Protein AF-A0A131Y724-F1 (afdb_monomer)

Structure (mmCIF, N/CA/C/O backbone):
data_AF-A0A131Y724-F1
#
_entry.id   AF-A0A131Y724-F1
#
loop_
_atom_site.group_PDB
_atom_site.id
_atom_site.type_symbol
_atom_site.label_atom_id
_atom_site.label_alt_id
_atom_site.label_comp_id
_atom_site.label_asym_id
_atom_site.label_entity_id
_atom_site.label_seq_id
_atom_site.pdbx_PDB_ins_code
_atom_site.Cartn_x
_atom_site.Cartn_y
_atom_site.Cartn_z
_atom_site.occupancy
_atom_site.B_iso_or_equiv
_atom_site.auth_seq_id
_atom_site.auth_comp_id
_atom_site.auth_asym_id
_atom_site.auth_atom_id
_atom_site.pdbx_PDB_model_num
ATOM 1 N N . SER A 1 1 ? -13.076 -18.453 18.066 1.00 61.44 1 SER A N 1
ATOM 2 C CA . SER A 1 1 ? -12.223 -17.368 18.598 1.00 61.44 1 SER A CA 1
ATOM 3 C C . SER A 1 1 ? -12.313 -16.169 17.663 1.00 61.44 1 SER A C 1
ATOM 5 O O . SER A 1 1 ? -12.062 -16.347 16.478 1.00 61.44 1 SER A O 1
ATOM 7 N N . ASN A 1 2 ? -12.721 -14.990 18.153 1.00 90.38 2 ASN A N 1
ATOM 8 C CA . ASN A 1 2 ? -13.016 -13.792 17.339 1.00 90.38 2 ASN A CA 1
ATOM 9 C C . ASN A 1 2 ? -11.872 -12.749 17.338 1.00 90.38 2 ASN A C 1
ATOM 11 O O . ASN A 1 2 ? -12.012 -11.628 16.851 1.00 90.38 2 ASN A O 1
ATOM 15 N N . GLY A 1 3 ? -10.700 -13.127 17.860 1.00 92.44 3 GLY A N 1
ATOM 16 C CA . GLY A 1 3 ? -9.598 -12.197 18.122 1.00 92.44 3 GLY A CA 1
ATOM 17 C C . GLY A 1 3 ? -8.975 -11.540 16.882 1.00 92.44 3 GLY A C 1
ATOM 18 O O . GLY A 1 3 ? -8.299 -10.520 17.004 1.00 92.44 3 GLY A O 1
ATOM 19 N N . LEU A 1 4 ? -9.168 -12.084 15.673 1.00 89.44 4 LEU A N 1
ATOM 20 C CA . LEU A 1 4 ? -8.740 -11.413 14.434 1.00 89.44 4 LEU A CA 1
ATOM 21 C C . LEU A 1 4 ? -9.664 -10.244 14.077 1.00 89.44 4 LEU A C 1
ATOM 23 O O . LEU A 1 4 ? -9.174 -9.160 13.757 1.00 89.44 4 LEU A O 1
ATOM 27 N N . ALA A 1 5 ? -10.978 -10.442 14.194 1.00 92.56 5 ALA A N 1
ATOM 28 C CA . ALA A 1 5 ? -11.959 -9.388 13.967 1.00 92.56 5 ALA A CA 1
ATOM 29 C C . ALA A 1 5 ? -11.796 -8.263 15.000 1.00 92.56 5 ALA A C 1
ATOM 31 O O . ALA A 1 5 ? -11.752 -7.087 14.641 1.00 92.56 5 ALA A O 1
ATOM 32 N N . GLU A 1 6 ? -11.600 -8.612 16.272 1.00 96.19 6 GLU A N 1
ATOM 33 C CA . GLU A 1 6 ? -11.361 -7.635 17.341 1.00 96.19 6 GLU A CA 1
ATOM 34 C C . GLU A 1 6 ? -10.096 -6.801 17.096 1.00 96.19 6 GLU A C 1
ATOM 36 O O . GLU A 1 6 ? -10.135 -5.570 17.184 1.00 96.19 6 GLU A O 1
ATOM 41 N N . ARG A 1 7 ? -8.981 -7.440 16.707 1.00 93.56 7 ARG A N 1
ATOM 42 C CA . ARG A 1 7 ? -7.733 -6.733 16.358 1.00 93.56 7 ARG A CA 1
ATOM 43 C C . ARG A 1 7 ? -7.893 -5.823 15.142 1.00 93.56 7 ARG A C 1
ATOM 45 O O . ARG A 1 7 ? -7.321 -4.725 15.118 1.00 93.56 7 ARG A O 1
ATOM 52 N N . PHE A 1 8 ? -8.681 -6.239 14.152 1.00 93.94 8 PHE A N 1
ATOM 53 C CA . PHE A 1 8 ? -9.026 -5.390 13.014 1.00 93.94 8 PHE A CA 1
ATOM 54 C C . PHE A 1 8 ? -9.803 -4.149 13.468 1.00 93.94 8 PHE A C 1
ATOM 56 O O . PHE A 1 8 ? -9.379 -3.027 13.183 1.00 93.94 8 PHE A O 1
ATOM 63 N N . VAL A 1 9 ? -10.877 -4.328 14.243 1.00 96.19 9 VAL A N 1
ATOM 64 C CA . VAL A 1 9 ? -11.696 -3.220 14.762 1.00 96.19 9 VAL A CA 1
ATOM 65 C C . VAL A 1 9 ? -10.859 -2.27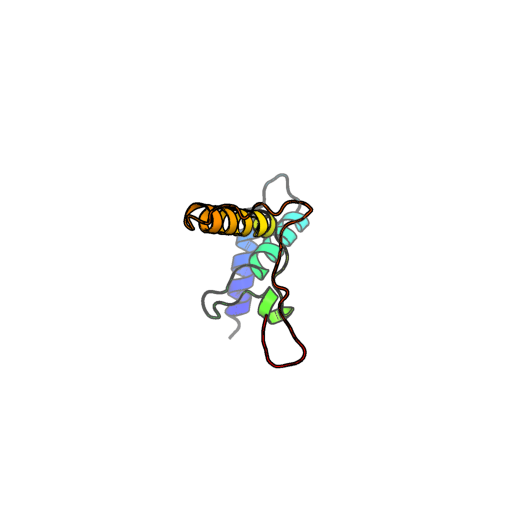1 15.623 1.00 96.19 9 VAL A C 1
ATOM 67 O O . VAL A 1 9 ? -10.996 -1.051 15.512 1.00 96.19 9 VAL A O 1
ATOM 70 N N . GLN A 1 10 ? -9.952 -2.800 16.447 1.00 96.38 10 GLN A N 1
ATOM 71 C CA . GLN A 1 10 ? -9.027 -1.989 17.238 1.00 96.38 10 GLN A CA 1
ATOM 72 C C . GLN A 1 10 ? -8.119 -1.123 16.348 1.00 96.38 10 GLN A C 1
ATOM 74 O O . GLN A 1 10 ? -7.941 0.066 16.623 1.00 96.38 10 GLN A O 1
ATOM 79 N N . SER A 1 11 ? -7.567 -1.698 15.277 1.00 95.06 11 SER A N 1
ATOM 80 C CA . SER A 1 11 ? -6.720 -0.985 14.310 1.00 95.06 11 SER A CA 1
ATOM 81 C C . SER A 1 11 ? -7.499 0.098 13.563 1.00 95.06 11 SER A C 1
ATOM 83 O O . SER A 1 11 ? -7.027 1.230 13.453 1.00 95.06 11 SER A O 1
ATOM 85 N N . LEU A 1 12 ? -8.721 -0.221 13.131 1.00 95.75 12 LEU A N 1
ATOM 86 C CA . LEU A 1 12 ? -9.623 0.714 12.463 1.00 95.75 12 LEU A CA 1
ATOM 87 C C . LEU A 1 12 ? -9.953 1.910 13.364 1.00 95.75 12 LEU A C 1
ATOM 89 O O . LEU A 1 12 ? -9.759 3.056 12.966 1.00 95.75 12 LEU A O 1
ATOM 93 N N . LYS A 1 13 ? -10.380 1.662 14.608 1.00 96.00 13 LYS A N 1
ATOM 94 C CA . LYS A 1 13 ? -10.695 2.729 15.573 1.00 96.00 13 LYS A CA 1
ATOM 95 C C . LYS A 1 13 ? -9.488 3.629 15.846 1.00 96.00 13 LYS A C 1
ATOM 97 O O . LYS A 1 13 ? -9.644 4.845 15.918 1.00 96.00 13 LYS A O 1
ATOM 102 N N . LYS A 1 14 ? -8.286 3.052 15.980 1.00 95.62 14 LYS A N 1
ATOM 103 C CA . LYS A 1 14 ? -7.042 3.825 16.148 1.00 95.62 14 LYS A CA 1
ATOM 104 C C . LYS A 1 14 ? -6.768 4.730 14.945 1.00 95.62 14 LYS A C 1
ATOM 106 O O . LYS A 1 14 ? -6.381 5.876 15.141 1.00 95.62 14 LYS A O 1
ATOM 111 N N . ALA A 1 15 ? -6.982 4.236 13.727 1.00 93.62 15 ALA A N 1
ATOM 112 C CA . ALA A 1 15 ? -6.784 5.024 12.516 1.00 93.62 15 ALA A CA 1
ATOM 113 C C . ALA A 1 15 ? -7.799 6.167 12.395 1.00 93.62 15 ALA A C 1
ATOM 115 O O . ALA A 1 15 ? -7.398 7.295 12.129 1.00 93.62 15 ALA A O 1
ATOM 116 N N . LEU A 1 16 ? -9.079 5.900 12.674 1.00 93.44 16 LEU A N 1
ATOM 117 C CA . LEU A 1 16 ? -10.131 6.923 12.649 1.00 93.44 16 LEU A CA 1
ATOM 118 C C . LEU A 1 16 ? -9.876 8.037 13.674 1.00 93.44 16 LEU A C 1
ATOM 120 O O . LEU A 1 16 ? -10.007 9.208 13.347 1.00 93.44 16 LEU A O 1
ATOM 124 N N . ARG A 1 17 ? -9.418 7.691 14.886 1.00 93.50 17 ARG A N 1
ATOM 125 C CA . ARG A 1 17 ? -9.027 8.679 15.912 1.00 93.50 17 ARG A CA 1
ATOM 126 C C . ARG A 1 17 ? -7.814 9.529 15.523 1.00 93.50 17 ARG A C 1
ATOM 128 O O . ARG A 1 17 ? -7.630 10.597 16.090 1.00 93.50 17 ARG A O 1
ATOM 135 N N . LYS A 1 18 ? -6.971 9.039 14.610 1.00 92.44 18 LYS A N 1
ATOM 136 C CA . LYS A 1 18 ? -5.773 9.736 14.118 1.00 92.44 18 LYS A CA 1
ATOM 137 C C . LYS A 1 18 ? -6.056 10.590 12.871 1.00 92.44 18 LYS A C 1
ATOM 139 O O . LYS A 1 18 ? -5.153 11.288 12.414 1.00 92.44 18 LYS A O 1
ATOM 144 N N . GLY A 1 19 ? -7.263 10.514 12.304 1.00 87.06 19 GLY A N 1
ATOM 145 C CA . GLY A 1 19 ? -7.663 11.340 11.163 1.00 87.06 19 GLY A CA 1
ATOM 146 C C . GLY A 1 19 ? -7.454 12.828 11.446 1.00 87.06 19 GLY A C 1
ATOM 147 O O . GLY A 1 19 ? -7.521 13.266 12.598 1.00 87.06 19 GLY A O 1
ATOM 148 N N . LYS A 1 20 ? -7.146 13.608 10.408 1.00 86.25 20 LYS A N 1
ATOM 149 C CA . LYS A 1 20 ? -6.979 15.058 10.564 1.00 86.25 20 LYS A CA 1
ATOM 150 C C . LYS A 1 20 ? -8.342 15.716 10.751 1.00 86.25 20 LYS A C 1
ATOM 152 O O . LYS A 1 20 ? -9.311 15.296 10.134 1.00 86.25 20 LYS A O 1
ATOM 157 N N . SER A 1 21 ? -8.396 16.824 11.490 1.00 78.81 21 SER A N 1
ATOM 158 C CA . SER A 1 21 ? -9.634 17.599 11.676 1.00 78.81 21 SER A CA 1
ATOM 159 C C . SER A 1 21 ? -10.236 18.132 10.369 1.00 78.81 21 SER A C 1
ATOM 161 O O . SER A 1 21 ? -11.405 18.487 10.335 1.00 78.81 21 SER A O 1
ATOM 163 N N . THR A 1 22 ? -9.439 18.204 9.300 1.00 85.50 22 THR A N 1
ATOM 164 C CA . THR A 1 22 ? -9.862 18.636 7.961 1.00 85.50 22 THR A CA 1
ATOM 165 C C . THR A 1 22 ? -10.427 17.505 7.099 1.00 85.50 22 THR A C 1
ATOM 167 O O . THR A 1 22 ? -10.934 17.775 6.018 1.00 85.50 22 THR A O 1
ATOM 170 N N . GLU A 1 23 ? -10.254 16.243 7.500 1.00 87.75 23 GLU A N 1
ATOM 171 C CA . GLU A 1 23 ? -10.659 15.073 6.717 1.00 87.75 23 GLU A CA 1
ATOM 172 C C . GLU A 1 23 ? -12.004 14.553 7.223 1.00 87.75 23 GLU A C 1
ATOM 174 O O . GLU A 1 23 ? -12.181 14.298 8.414 1.00 87.75 23 GLU A O 1
ATOM 179 N N . ASN A 1 24 ? -12.943 14.320 6.307 1.00 90.50 24 ASN A N 1
ATOM 180 C CA . ASN A 1 24 ? -14.196 13.660 6.659 1.00 90.50 24 ASN A CA 1
ATOM 181 C C . ASN A 1 24 ? -13.960 12.177 7.008 1.00 90.50 24 ASN A C 1
ATOM 183 O O . ASN A 1 24 ? -12.940 11.574 6.646 1.00 90.50 24 ASN A O 1
ATOM 187 N N . LEU A 1 25 ? -14.929 11.568 7.702 1.00 91.62 25 LEU A N 1
ATOM 188 C CA . LEU A 1 25 ? -14.851 10.172 8.152 1.00 91.62 25 LEU A CA 1
ATOM 189 C C . LEU A 1 25 ? -14.533 9.218 6.992 1.00 91.62 25 LEU A C 1
ATOM 191 O O . LEU A 1 25 ? -13.629 8.387 7.106 1.00 91.62 25 LEU A O 1
ATOM 195 N N . ASP A 1 26 ? -15.237 9.376 5.868 1.00 93.88 26 ASP A N 1
ATOM 196 C CA . ASP A 1 26 ? -15.033 8.567 4.671 1.00 93.88 26 ASP A CA 1
ATOM 197 C C . ASP A 1 26 ? -13.606 8.670 4.149 1.00 93.88 26 ASP A C 1
ATOM 199 O O . ASP A 1 26 ? -12.982 7.649 3.873 1.00 93.88 26 ASP A O 1
ATOM 203 N N . GLU A 1 27 ? -13.032 9.866 4.051 1.00 94.19 27 GLU A N 1
ATOM 204 C CA . GLU A 1 27 ? -11.660 10.012 3.559 1.00 94.19 27 GLU A CA 1
ATOM 205 C C . GLU A 1 27 ? -10.655 9.269 4.437 1.00 94.19 27 GLU A C 1
ATOM 207 O O . GLU A 1 27 ? -9.751 8.594 3.932 1.00 94.19 27 GLU A O 1
ATOM 212 N N . THR A 1 28 ? -10.825 9.372 5.754 1.00 94.38 28 THR A N 1
ATOM 213 C CA . THR A 1 28 ? -9.970 8.684 6.726 1.00 94.38 28 THR A CA 1
ATOM 214 C C . THR A 1 28 ? -10.129 7.170 6.606 1.00 94.38 28 THR A C 1
ATOM 216 O O . THR A 1 28 ? -9.135 6.436 6.591 1.00 94.38 28 THR A O 1
ATOM 219 N N . LEU A 1 29 ? -11.367 6.694 6.446 1.00 95.25 29 LEU A N 1
ATOM 220 C CA . LEU A 1 29 ? -11.675 5.284 6.240 1.00 95.25 29 LEU A CA 1
ATOM 221 C C . LEU A 1 29 ? -11.034 4.751 4.951 1.00 95.25 29 LEU A C 1
ATOM 223 O O . LEU A 1 29 ? -10.353 3.725 4.986 1.00 95.25 29 LEU A O 1
ATOM 227 N N . HIS A 1 30 ? -11.183 5.456 3.830 1.00 94.62 30 HIS A N 1
ATOM 228 C CA . HIS A 1 30 ? -10.592 5.063 2.549 1.00 94.62 30 HIS A CA 1
ATOM 229 C C . HIS A 1 30 ? -9.059 5.013 2.625 1.00 94.62 30 HIS A C 1
ATOM 231 O O . HIS A 1 30 ? -8.451 4.041 2.164 1.00 94.62 30 HIS A O 1
ATOM 237 N N . LYS A 1 31 ? -8.419 6.003 3.266 1.00 93.62 31 LYS A N 1
ATOM 238 C CA . LYS A 1 31 ? -6.959 6.025 3.485 1.00 93.62 31 LYS A CA 1
ATOM 239 C C . LYS A 1 31 ? -6.498 4.856 4.356 1.00 93.62 31 LYS A C 1
ATOM 241 O O . LYS A 1 31 ? -5.516 4.184 4.013 1.00 93.62 31 LYS A O 1
ATOM 246 N N . PHE A 1 32 ? -7.214 4.578 5.447 1.00 95.25 32 PHE A N 1
ATOM 247 C CA . PHE A 1 32 ? -6.936 3.430 6.310 1.00 95.25 32 PHE A CA 1
ATOM 248 C C . PHE A 1 32 ? -7.041 2.121 5.532 1.00 95.25 32 PHE A C 1
ATOM 250 O O . PHE A 1 32 ? -6.104 1.326 5.540 1.00 95.25 32 PHE A O 1
ATOM 257 N N . LEU A 1 33 ? -8.151 1.913 4.827 1.00 95.38 33 LEU A N 1
ATOM 258 C CA . LEU A 1 33 ? -8.423 0.679 4.104 1.00 95.38 33 LEU A CA 1
ATOM 259 C C . LEU A 1 33 ? -7.405 0.422 2.988 1.00 95.38 33 LEU A C 1
ATOM 261 O O . LEU A 1 33 ? -6.953 -0.713 2.824 1.00 95.38 33 LEU A O 1
ATOM 265 N N . LEU A 1 34 ? -7.011 1.461 2.246 1.00 95.44 34 LEU A N 1
ATOM 266 C CA . LEU A 1 34 ? -5.957 1.355 1.237 1.00 95.44 34 LEU A CA 1
ATOM 267 C C . LEU A 1 34 ? -4.629 0.924 1.871 1.00 95.44 34 LEU A C 1
ATOM 269 O O . LEU A 1 34 ? -3.971 0.008 1.377 1.00 95.44 34 LEU A O 1
ATOM 273 N N . THR A 1 35 ? -4.254 1.555 2.985 1.00 94.25 35 THR A N 1
ATOM 274 C CA . THR A 1 35 ? -3.001 1.261 3.692 1.00 94.25 35 THR A CA 1
ATOM 275 C C . THR A 1 35 ? -3.014 -0.148 4.281 1.00 94.25 35 THR A C 1
ATOM 277 O O . THR A 1 35 ? -2.074 -0.913 4.070 1.00 94.25 35 THR A O 1
ATOM 280 N N . TYR A 1 36 ? -4.097 -0.520 4.963 1.00 95.12 36 TYR A N 1
ATOM 281 C CA . TYR A 1 36 ? -4.271 -1.827 5.592 1.00 95.12 36 TYR A CA 1
ATOM 282 C C . TYR A 1 36 ? -4.177 -2.960 4.566 1.00 95.12 36 TYR A C 1
ATOM 284 O O . TYR A 1 36 ? -3.452 -3.927 4.782 1.00 95.12 36 TYR A O 1
ATOM 292 N N . ARG A 1 37 ? -4.832 -2.812 3.408 1.00 95.19 37 ARG A N 1
ATOM 293 C CA . ARG A 1 37 ? -4.808 -3.828 2.344 1.00 95.19 37 ARG A CA 1
ATOM 294 C C . ARG A 1 37 ? -3.456 -3.954 1.644 1.00 95.19 37 ARG A C 1
ATOM 296 O O . ARG A 1 37 ? -3.148 -5.029 1.141 1.00 95.19 37 ARG A O 1
ATOM 303 N N . ASN A 1 38 ? -2.654 -2.893 1.622 1.00 95.00 38 ASN A N 1
ATOM 304 C CA . ASN A 1 38 ? -1.330 -2.881 0.994 1.00 95.00 38 ASN A CA 1
ATOM 305 C C . ASN A 1 38 ? -0.169 -3.191 1.949 1.00 95.00 38 ASN A C 1
ATOM 307 O O . ASN A 1 38 ? 0.971 -3.291 1.488 1.00 95.00 38 ASN A O 1
ATOM 311 N N . THR A 1 39 ? -0.429 -3.323 3.250 1.00 93.69 39 THR A N 1
ATOM 312 C CA . THR A 1 39 ? 0.600 -3.605 4.257 1.00 93.69 39 THR A CA 1
ATOM 313 C C . THR A 1 39 ? 0.639 -5.105 4.553 1.00 93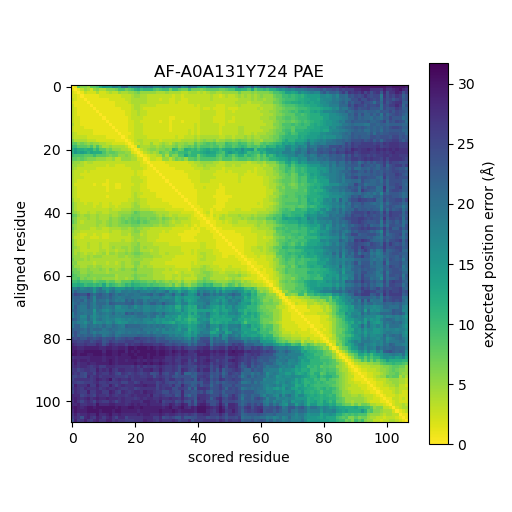.69 39 THR A C 1
ATOM 315 O O . THR A 1 39 ? -0.387 -5.660 4.948 1.00 93.69 39 THR A O 1
ATOM 318 N N . PRO A 1 40 ? 1.793 -5.776 4.392 1.00 94.25 40 PRO A N 1
ATOM 319 C CA . PRO A 1 40 ? 1.939 -7.182 4.751 1.00 94.25 40 PRO A CA 1
ATOM 320 C C . PRO A 1 40 ? 1.576 -7.463 6.211 1.00 94.25 40 PRO A C 1
ATOM 322 O O . PRO A 1 40 ? 1.999 -6.741 7.118 1.00 94.25 40 PRO A O 1
ATOM 325 N N . HIS A 1 41 ? 0.811 -8.525 6.459 1.00 90.88 41 HIS A N 1
ATOM 326 C CA . HIS A 1 41 ? 0.527 -8.965 7.823 1.00 90.88 41 HIS A CA 1
ATOM 327 C C . HIS A 1 41 ? 1.728 -9.678 8.446 1.00 90.88 41 HIS A C 1
ATOM 329 O O . HIS A 1 41 ? 2.451 -10.419 7.786 1.00 90.88 41 HIS A O 1
ATOM 335 N N . ALA A 1 42 ? 1.930 -9.485 9.752 1.00 87.88 42 ALA A N 1
ATOM 336 C CA . ALA A 1 42 ? 3.093 -10.025 10.456 1.00 87.88 42 ALA A CA 1
ATOM 337 C C . ALA A 1 42 ? 3.174 -11.559 10.394 1.00 87.88 42 ALA A C 1
ATOM 339 O O . ALA A 1 42 ? 4.276 -12.095 10.268 1.00 87.88 42 ALA A O 1
ATOM 340 N N . THR A 1 43 ? 2.016 -12.226 10.461 1.00 86.81 43 THR A N 1
ATOM 341 C CA . THR A 1 43 ? 1.881 -13.687 10.465 1.00 86.81 43 THR 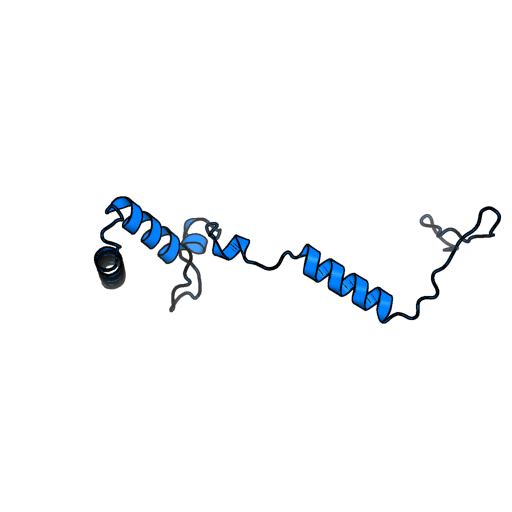A CA 1
ATOM 342 C C . THR A 1 43 ? 2.024 -14.289 9.070 1.00 86.81 43 THR A C 1
ATOM 344 O O . THR A 1 43 ? 2.804 -15.213 8.897 1.00 86.81 43 THR A O 1
ATOM 347 N N . THR A 1 44 ? 1.300 -13.770 8.073 1.00 89.38 44 THR A N 1
ATOM 348 C CA . THR A 1 44 ? 1.283 -14.350 6.717 1.00 89.38 44 THR A CA 1
ATOM 349 C C . THR A 1 44 ? 2.390 -13.816 5.816 1.00 89.38 44 THR A C 1
ATOM 351 O O . THR A 1 44 ? 2.619 -14.382 4.758 1.00 89.38 44 THR A O 1
ATOM 354 N N . LYS A 1 45 ? 3.035 -12.701 6.190 1.00 92.75 45 LYS A N 1
ATOM 355 C CA . LYS A 1 45 ? 3.983 -11.930 5.360 1.00 92.75 45 LYS A CA 1
ATOM 356 C C . LYS A 1 45 ? 3.420 -11.437 4.022 1.00 92.75 45 LYS A C 1
ATOM 358 O O . LYS A 1 45 ? 4.130 -10.777 3.274 1.00 92.75 45 LYS A O 1
ATOM 363 N N . GLU A 1 46 ? 2.131 -11.649 3.786 1.00 93.62 46 GLU A N 1
ATOM 364 C CA . GLU A 1 46 ? 1.413 -11.241 2.589 1.00 93.62 46 GLU A CA 1
ATOM 365 C C . GLU A 1 46 ? 0.475 -10.072 2.878 1.00 93.62 46 GLU A C 1
ATOM 367 O O . GLU A 1 46 ? -0.077 -9.937 3.978 1.00 93.62 46 GLU A O 1
ATOM 372 N N . ALA A 1 47 ? 0.297 -9.209 1.880 1.00 95.12 47 ALA A N 1
ATOM 373 C CA . ALA A 1 47 ? -0.645 -8.100 1.957 1.00 95.12 47 ALA A CA 1
ATOM 374 C C . ALA A 1 47 ? -2.085 -8.613 1.751 1.00 95.12 47 ALA A C 1
ATOM 376 O O . ALA A 1 47 ? -2.308 -9.429 0.854 1.00 95.12 47 ALA A O 1
ATOM 377 N N . PRO A 1 48 ? -3.092 -8.114 2.494 1.00 95.38 48 PRO A N 1
ATOM 378 C CA . PRO A 1 48 ? -4.478 -8.553 2.313 1.00 95.38 48 PRO A CA 1
ATOM 379 C C . PRO A 1 48 ? -5.002 -8.383 0.884 1.00 95.38 48 PRO A C 1
ATOM 381 O O . PRO A 1 48 ? -5.781 -9.208 0.424 1.00 95.38 48 PRO A O 1
ATOM 384 N N . ALA A 1 49 ? -4.554 -7.355 0.155 1.00 96.25 49 ALA A N 1
ATOM 385 C CA . ALA A 1 49 ? -4.903 -7.177 -1.253 1.00 96.25 49 ALA A CA 1
ATOM 386 C C . ALA A 1 49 ? -4.423 -8.341 -2.135 1.00 96.25 49 ALA A C 1
ATOM 388 O O . ALA A 1 49 ? -5.151 -8.756 -3.032 1.00 96.25 49 ALA A O 1
ATOM 389 N N . ASN A 1 50 ? -3.241 -8.903 -1.858 1.00 95.06 50 ASN A N 1
ATOM 390 C CA . ASN A 1 50 ? -2.72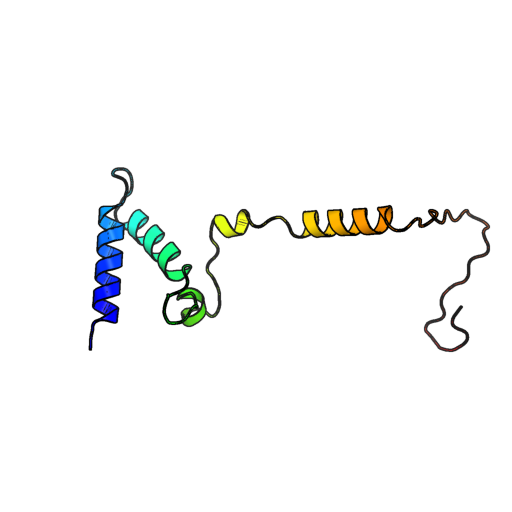5 -10.054 -2.600 1.00 95.06 50 ASN A CA 1
ATOM 391 C C . ASN A 1 50 ? -3.606 -11.282 -2.361 1.00 95.06 50 ASN A C 1
ATOM 393 O O . ASN A 1 50 ? -3.986 -11.955 -3.309 1.00 95.06 50 ASN A O 1
ATOM 397 N N . LEU A 1 51 ? -3.975 -11.533 -1.105 1.00 94.12 51 LEU A N 1
ATOM 398 C CA . LEU A 1 51 ? -4.803 -12.684 -0.738 1.00 94.12 51 LEU A CA 1
ATOM 399 C C . LEU A 1 51 ? -6.250 -12.544 -1.234 1.00 94.12 51 LEU A C 1
ATOM 401 O O . LEU A 1 51 ? -6.867 -13.530 -1.615 1.00 94.12 51 LEU A O 1
ATOM 405 N N . MET A 1 52 ? -6.792 -11.323 -1.231 1.00 93.62 52 MET A N 1
ATOM 406 C CA . MET A 1 52 ? -8.189 -11.056 -1.585 1.00 93.62 52 MET A CA 1
ATOM 407 C C . MET A 1 52 ? -8.405 -10.855 -3.090 1.00 93.62 52 MET A C 1
ATOM 409 O O . MET A 1 52 ? -9.428 -11.272 -3.621 1.00 93.62 52 MET A O 1
ATOM 413 N N . PHE A 1 53 ? -7.474 -10.188 -3.776 1.00 94.31 53 PHE A N 1
ATOM 414 C CA . PHE A 1 53 ? -7.624 -9.776 -5.178 1.00 94.31 53 PHE A CA 1
ATOM 415 C C . PHE A 1 53 ? -6.563 -10.368 -6.110 1.00 94.31 53 PHE A C 1
ATOM 417 O O . PHE A 1 53 ? -6.555 -10.045 -7.297 1.00 94.31 53 PHE A O 1
ATOM 424 N N . GLY A 1 54 ? -5.615 -11.152 -5.590 1.00 94.69 54 GLY A N 1
ATOM 425 C CA . GLY A 1 54 ? -4.488 -11.678 -6.365 1.00 94.69 54 GLY A CA 1
ATOM 426 C C . GLY A 1 54 ? -3.457 -10.620 -6.778 1.00 94.69 54 GLY A C 1
ATOM 427 O O . GLY A 1 54 ? -2.542 -10.921 -7.538 1.00 94.69 54 GLY A O 1
ATOM 428 N N . ARG A 1 55 ? -3.590 -9.366 -6.322 1.00 93.44 55 ARG A N 1
ATOM 429 C CA . ARG A 1 55 ? -2.698 -8.262 -6.705 1.00 93.44 55 ARG A CA 1
ATOM 430 C C . ARG A 1 55 ? -2.618 -7.180 -5.637 1.00 93.44 55 ARG A C 1
ATOM 432 O O . ARG A 1 55 ? -3.574 -6.933 -4.904 1.00 93.44 55 ARG A O 1
ATOM 439 N N . ARG A 1 56 ? -1.513 -6.437 -5.638 1.00 90.69 56 ARG A N 1
ATOM 440 C CA . ARG A 1 56 ? -1.345 -5.245 -4.801 1.00 90.69 56 ARG A CA 1
ATOM 441 C C . ARG A 1 56 ? -2.114 -4.055 -5.384 1.00 90.69 56 ARG A C 1
ATOM 443 O O . ARG A 1 56 ? -2.142 -3.859 -6.601 1.00 90.69 56 ARG A O 1
ATOM 450 N N . LEU A 1 57 ? -2.731 -3.240 -4.528 1.00 92.81 57 LEU A N 1
ATOM 451 C CA . LEU A 1 57 ? -3.408 -2.017 -4.962 1.00 92.81 57 LEU A CA 1
ATOM 452 C C . LEU A 1 57 ? -2.371 -0.919 -5.214 1.00 92.81 57 LEU A C 1
ATOM 454 O O . LEU A 1 57 ? -1.450 -0.735 -4.417 1.00 92.81 57 LEU A O 1
ATOM 458 N N . ARG A 1 58 ? -2.537 -0.157 -6.298 1.00 91.06 58 ARG A N 1
ATOM 459 C CA . ARG A 1 58 ? -1.619 0.933 -6.650 1.00 91.06 58 ARG A CA 1
ATOM 460 C C . ARG A 1 58 ? -1.684 2.045 -5.601 1.00 91.06 58 ARG A C 1
ATOM 462 O O . ARG A 1 58 ? -2.764 2.513 -5.244 1.00 91.06 58 ARG A O 1
ATOM 469 N N . SER A 1 59 ? -0.523 2.478 -5.129 1.00 90.38 59 SER A N 1
ATOM 470 C CA . SER A 1 59 ? -0.361 3.560 -4.157 1.00 90.38 59 SER A CA 1
ATOM 471 C C . SER A 1 59 ? 0.577 4.649 -4.688 1.00 90.38 59 SER A C 1
ATOM 473 O O . SER A 1 59 ? 1.303 4.437 -5.658 1.00 90.38 59 SER A O 1
ATOM 475 N N . ARG A 1 60 ? 0.609 5.821 -4.037 1.00 87.75 60 ARG A N 1
ATOM 476 C CA . ARG A 1 60 ? 1.557 6.897 -4.396 1.00 87.75 60 ARG A CA 1
ATOM 477 C C . ARG A 1 60 ? 3.021 6.456 -4.272 1.00 87.75 60 ARG A C 1
ATOM 479 O O . ARG A 1 60 ? 3.855 6.910 -5.043 1.00 87.75 60 ARG A O 1
ATOM 486 N N . LEU A 1 61 ? 3.324 5.531 -3.358 1.00 85.88 61 LEU A N 1
ATOM 487 C CA . LEU A 1 61 ? 4.671 4.976 -3.192 1.00 85.88 61 LEU A CA 1
ATOM 488 C C . LEU A 1 61 ? 5.102 4.106 -4.378 1.00 85.88 61 LEU A C 1
ATOM 490 O O . LEU A 1 61 ? 6.293 3.998 -4.648 1.00 85.88 61 LEU A O 1
ATOM 494 N N . ASP A 1 62 ? 4.157 3.521 -5.118 1.00 84.44 62 ASP A N 1
ATOM 495 C CA . ASP A 1 62 ? 4.488 2.761 -6.327 1.00 84.44 62 ASP A CA 1
ATOM 496 C C . ASP A 1 62 ? 4.962 3.664 -7.469 1.00 84.44 62 ASP A C 1
ATOM 498 O O . ASP A 1 62 ? 5.670 3.191 -8.350 1.00 84.44 62 ASP A O 1
ATOM 502 N N . ILE A 1 63 ? 4.610 4.954 -7.436 1.00 81.81 63 ILE A N 1
ATOM 503 C CA . ILE A 1 63 ? 5.088 5.964 -8.392 1.00 81.81 63 ILE A CA 1
ATOM 504 C C . ILE A 1 63 ? 6.528 6.375 -8.066 1.00 81.81 63 ILE A C 1
ATOM 506 O O . ILE A 1 63 ? 7.301 6.670 -8.967 1.00 81.81 63 ILE A O 1
ATOM 510 N N . LEU A 1 64 ? 6.903 6.353 -6.784 1.00 81.12 64 LEU A N 1
ATOM 511 C CA . LEU A 1 64 ? 8.253 6.698 -6.333 1.00 81.12 64 LEU A CA 1
ATOM 512 C C . LEU A 1 64 ? 9.280 5.591 -6.620 1.00 81.12 64 LEU A C 1
ATOM 514 O O . LEU A 1 64 ? 10.478 5.806 -6.440 1.00 81.12 64 LEU A O 1
ATOM 518 N N . LYS A 1 65 ? 8.845 4.397 -7.051 1.00 69.44 65 LYS A N 1
ATOM 519 C CA . LYS A 1 65 ? 9.781 3.342 -7.453 1.00 69.44 65 LYS A CA 1
ATOM 520 C C . LYS A 1 65 ? 10.679 3.890 -8.568 1.00 69.44 65 LYS A C 1
ATOM 522 O O . LYS A 1 65 ? 10.146 4.388 -9.559 1.00 69.44 65 LYS A O 1
ATOM 527 N N . PRO A 1 66 ? 12.015 3.810 -8.418 1.00 65.56 66 PRO A N 1
ATOM 528 C CA . PRO A 1 66 ? 12.932 4.354 -9.404 1.00 65.56 66 PRO A CA 1
ATOM 529 C C . PRO A 1 66 ? 12.613 3.746 -10.764 1.00 65.56 66 PRO A C 1
ATOM 531 O O . PRO A 1 66 ? 12.440 2.529 -10.888 1.00 65.56 66 PRO A O 1
ATOM 534 N N . MET A 1 67 ? 12.491 4.619 -11.760 1.00 67.94 67 MET A N 1
ATOM 535 C CA . MET A 1 67 ? 12.192 4.244 -13.131 1.00 67.94 67 MET A CA 1
ATOM 536 C C . MET A 1 67 ? 13.199 3.180 -13.574 1.00 67.94 67 MET A C 1
ATOM 538 O O . MET A 1 67 ? 14.410 3.415 -13.571 1.00 67.94 67 MET A O 1
ATOM 542 N N . ILE A 1 68 ? 12.697 1.991 -13.918 1.00 73.00 68 ILE A N 1
ATOM 543 C CA . ILE A 1 68 ? 13.541 0.869 -14.345 1.00 73.00 68 ILE A CA 1
ATOM 544 C C . ILE A 1 68 ? 14.392 1.296 -15.544 1.00 73.00 68 ILE A C 1
ATOM 546 O O . ILE A 1 68 ? 15.559 0.933 -15.610 1.00 73.00 68 ILE A O 1
ATOM 550 N N . GLU A 1 69 ? 13.852 2.147 -16.416 1.00 76.38 69 GLU A N 1
ATOM 551 C CA . GLU A 1 69 ? 14.550 2.708 -17.576 1.00 76.38 69 GLU A CA 1
ATOM 552 C C . GLU A 1 69 ? 15.815 3.474 -17.182 1.00 76.38 69 GLU A C 1
ATOM 554 O O . GLU A 1 69 ? 16.863 3.238 -17.770 1.00 76.38 69 GLU A O 1
ATOM 559 N N . GLY A 1 70 ? 15.771 4.309 -16.138 1.00 78.31 70 GLY A N 1
ATOM 560 C CA . GLY A 1 70 ? 16.953 5.033 -15.662 1.00 78.31 70 GLY A CA 1
ATOM 561 C C . GLY A 1 70 ? 18.036 4.089 -15.134 1.00 78.31 70 GLY A C 1
ATOM 562 O O . GLY A 1 70 ? 19.218 4.257 -15.433 1.00 78.31 70 GLY A O 1
ATOM 563 N N . ARG A 1 71 ? 17.637 3.037 -14.406 1.00 81.88 71 ARG A N 1
ATOM 564 C CA . ARG A 1 71 ? 18.566 2.004 -13.919 1.00 81.88 71 ARG A CA 1
ATOM 565 C C . ARG A 1 71 ? 19.149 1.174 -15.066 1.00 81.88 71 ARG A C 1
ATOM 567 O O . ARG A 1 71 ? 20.338 0.868 -15.053 1.00 81.88 71 ARG A O 1
ATOM 574 N N . VAL A 1 72 ? 18.324 0.799 -16.041 1.00 85.75 72 VAL A N 1
ATOM 575 C CA . VAL A 1 72 ? 18.743 0.023 -17.216 1.00 85.75 72 VAL A CA 1
ATOM 576 C C . VAL A 1 72 ? 19.667 0.855 -18.098 1.00 85.75 72 VAL A C 1
ATOM 578 O O . VAL A 1 72 ? 20.747 0.378 -18.426 1.00 85.75 72 VAL A O 1
ATOM 581 N N . GLY A 1 73 ? 19.306 2.102 -18.403 1.00 86.12 73 GLY A N 1
ATOM 582 C CA . GLY A 1 73 ? 20.128 3.025 -19.183 1.00 86.12 73 GLY A CA 1
ATOM 583 C C . GLY A 1 73 ? 21.473 3.306 -18.516 1.00 86.12 73 GLY A C 1
ATOM 584 O O . GLY A 1 73 ? 22.508 3.226 -19.170 1.00 86.12 73 GLY A O 1
ATOM 585 N N . HIS A 1 74 ? 21.490 3.524 -17.197 1.00 85.19 74 HIS A N 1
ATOM 586 C CA . HIS A 1 74 ? 22.736 3.663 -16.439 1.00 85.19 74 HIS A CA 1
ATOM 587 C C . HIS A 1 74 ? 23.606 2.399 -16.510 1.00 85.19 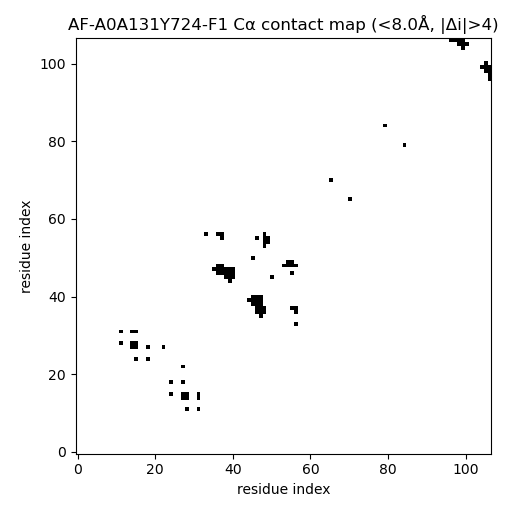74 HIS A C 1
ATOM 589 O O . HIS A 1 74 ? 24.802 2.486 -16.776 1.00 85.19 74 HIS A O 1
ATOM 595 N N . ASN A 1 75 ? 23.019 1.215 -16.322 1.00 84.81 75 ASN A N 1
ATOM 596 C CA . ASN A 1 75 ? 23.760 -0.045 -16.403 1.00 84.81 75 ASN A CA 1
ATOM 597 C C . ASN A 1 75 ? 24.289 -0.324 -17.819 1.00 84.81 75 ASN A C 1
ATOM 599 O O . ASN A 1 75 ? 25.405 -0.818 -17.961 1.00 84.81 75 ASN A O 1
ATOM 603 N N . GLN A 1 76 ? 23.517 0.002 -18.860 1.00 87.62 76 GLN A N 1
ATOM 604 C CA . GLN A 1 76 ? 23.946 -0.093 -20.258 1.00 87.62 76 GLN A CA 1
ATOM 605 C C . GLN A 1 76 ? 25.095 0.878 -20.548 1.00 87.62 76 GLN A C 1
ATOM 607 O O . GLN A 1 76 ? 26.097 0.478 -21.136 1.00 87.62 76 GLN A O 1
ATOM 612 N N . PHE A 1 77 ? 24.995 2.123 -20.076 1.00 85.19 77 PHE A N 1
ATOM 613 C CA . PHE A 1 77 ? 26.072 3.107 -20.167 1.00 85.19 77 PHE A CA 1
ATOM 614 C C . PHE A 1 77 ? 27.348 2.609 -19.478 1.00 85.19 77 PHE A C 1
ATOM 616 O O . PHE A 1 77 ? 28.416 2.616 -20.087 1.00 85.19 77 PHE A O 1
ATOM 623 N N . MET A 1 78 ? 27.239 2.102 -18.247 1.00 84.81 78 MET A N 1
ATOM 624 C CA . MET A 1 78 ? 28.380 1.549 -17.514 1.00 84.81 78 MET A CA 1
ATOM 625 C C . MET A 1 78 ? 28.975 0.320 -18.208 1.00 84.81 78 MET A C 1
ATOM 627 O O . MET A 1 78 ? 30.194 0.185 -18.242 1.00 84.81 78 MET A O 1
ATOM 631 N N . GLN A 1 79 ? 28.159 -0.536 -18.833 1.00 83.31 79 GLN A N 1
ATOM 632 C CA . GLN A 1 79 ? 28.662 -1.635 -19.667 1.00 83.31 79 GLN A CA 1
ATOM 633 C C . GLN A 1 79 ? 29.447 -1.138 -20.886 1.00 83.31 79 GLN A C 1
ATOM 635 O O . GLN A 1 79 ? 30.513 -1.682 -21.173 1.00 83.31 79 GLN A O 1
ATOM 640 N N . CYS A 1 80 ? 28.944 -0.127 -21.599 1.00 78.38 80 CYS A N 1
ATOM 641 C CA . CYS A 1 80 ? 29.638 0.471 -22.741 1.00 78.38 80 CYS A CA 1
ATOM 642 C C . CYS A 1 80 ? 30.928 1.182 -22.329 1.00 78.38 80 CYS A C 1
ATOM 644 O O . CYS A 1 80 ? 31.890 1.140 -23.079 1.00 78.38 80 CYS A O 1
ATOM 646 N N . TYR A 1 81 ? 30.953 1.817 -21.157 1.00 74.38 81 TYR A N 1
ATOM 647 C CA . TYR A 1 81 ? 32.129 2.514 -20.636 1.00 74.38 81 TYR A CA 1
ATOM 648 C C . TYR A 1 81 ? 33.211 1.542 -20.140 1.00 74.38 81 TYR A C 1
ATOM 650 O O . TYR A 1 81 ? 34.397 1.741 -20.382 1.00 74.38 81 TYR A O 1
ATOM 658 N N . GLN A 1 82 ? 32.811 0.467 -19.452 1.00 73.56 82 GLN A N 1
ATOM 659 C CA . GLN A 1 82 ? 33.736 -0.545 -18.925 1.00 73.56 82 GLN A CA 1
ATOM 660 C C . GLN A 1 82 ? 34.270 -1.475 -20.012 1.00 73.56 82 GLN A C 1
ATOM 662 O O . GLN A 1 82 ? 35.385 -1.988 -19.902 1.00 73.56 82 GLN A O 1
ATOM 667 N N . ARG A 1 83 ? 33.499 -1.704 -21.079 1.00 65.25 83 ARG A N 1
ATOM 668 C CA . ARG A 1 83 ? 34.067 -2.274 -22.294 1.00 65.25 83 ARG A CA 1
ATOM 669 C C . ARG A 1 83 ? 34.849 -1.173 -22.990 1.00 65.25 83 ARG A C 1
ATOM 671 O O . ARG A 1 83 ? 34.255 -0.269 -23.552 1.00 65.25 83 ARG A O 1
ATOM 678 N N . SER A 1 84 ? 36.169 -1.314 -23.058 1.00 59.41 84 SER A N 1
ATOM 679 C CA . SER A 1 84 ? 36.997 -0.621 -24.055 1.00 59.41 84 SER A CA 1
ATOM 680 C C . SER A 1 84 ? 36.660 -1.144 -25.464 1.00 59.41 84 SER A C 1
ATOM 682 O O . SER A 1 84 ? 37.480 -1.732 -26.165 1.00 59.41 84 SER A O 1
ATOM 684 N N . SER A 1 85 ? 35.386 -1.055 -25.848 1.00 59.50 85 SER A N 1
ATOM 685 C CA . SER A 1 85 ? 34.928 -1.349 -27.188 1.00 59.50 85 SER A CA 1
ATOM 686 C C . SER A 1 85 ? 35.332 -0.147 -28.006 1.00 59.50 85 SER A C 1
ATOM 688 O O . SER A 1 85 ? 34.717 0.912 -27.901 1.00 59.50 85 SER A O 1
ATOM 690 N N . THR A 1 86 ? 36.353 -0.317 -28.835 1.00 63.56 86 THR A N 1
ATOM 691 C CA . THR A 1 86 ? 36.564 0.592 -29.952 1.00 63.56 86 THR A CA 1
ATOM 692 C C . THR A 1 86 ? 35.222 0.746 -30.677 1.00 63.56 86 THR A C 1
ATOM 694 O O . THR A 1 86 ? 34.602 -0.263 -31.043 1.00 63.56 86 THR A O 1
ATOM 697 N N . PRO A 1 87 ? 34.682 1.971 -30.806 1.00 61.78 87 PRO A N 1
ATOM 698 C CA . PRO A 1 87 ? 33.484 2.174 -31.598 1.00 61.78 87 PRO A CA 1
ATOM 699 C C . PRO A 1 87 ? 33.806 1.712 -33.020 1.00 61.78 87 PRO A C 1
ATOM 701 O O . PRO A 1 87 ? 34.699 2.248 -33.673 1.00 61.78 87 PRO A O 1
ATOM 704 N N . ARG A 1 88 ? 33.123 0.661 -33.485 1.00 67.19 88 ARG A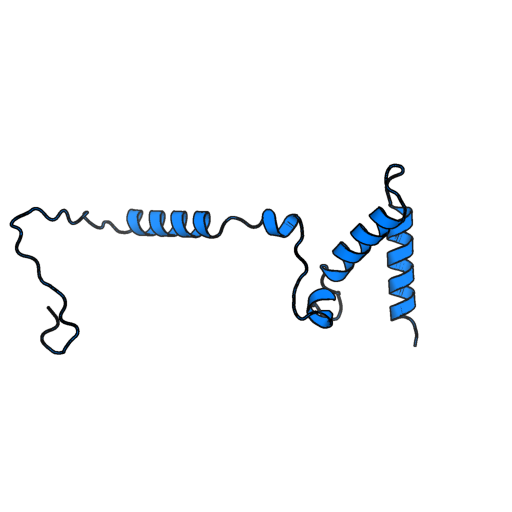 N 1
ATOM 705 C CA . ARG A 1 88 ? 33.243 0.208 -34.872 1.00 67.19 88 ARG A CA 1
ATOM 706 C C . ARG A 1 88 ? 32.464 1.187 -35.741 1.00 67.19 88 ARG A C 1
ATOM 708 O O . ARG A 1 88 ? 31.249 1.071 -35.857 1.00 67.19 88 ARG A O 1
ATOM 715 N N . SER A 1 89 ? 33.168 2.173 -36.285 1.00 73.06 89 SER A N 1
ATOM 716 C CA . SER A 1 89 ? 32.667 2.988 -37.389 1.00 73.06 89 SER A CA 1
ATOM 717 C C . SER A 1 89 ? 32.690 2.138 -38.657 1.00 73.06 89 SER A C 1
ATOM 719 O O . SER A 1 89 ? 33.695 1.482 -38.921 1.00 73.06 89 SER A O 1
ATOM 721 N N . ILE A 1 90 ? 31.583 2.114 -39.396 1.00 81.19 90 ILE A N 1
ATOM 722 C CA . ILE A 1 90 ? 31.473 1.457 -40.702 1.00 81.19 90 ILE A CA 1
ATOM 723 C C . ILE A 1 90 ? 31.198 2.567 -41.708 1.00 81.19 90 ILE A C 1
ATOM 725 O O . ILE A 1 90 ? 30.269 3.356 -41.513 1.00 81.19 90 ILE A O 1
ATOM 729 N N . MET A 1 91 ? 32.001 2.638 -42.761 1.00 85.06 91 MET A N 1
ATOM 730 C CA . MET A 1 91 ? 31.841 3.602 -43.844 1.00 85.06 91 MET A CA 1
ATOM 731 C C . MET A 1 91 ? 31.265 2.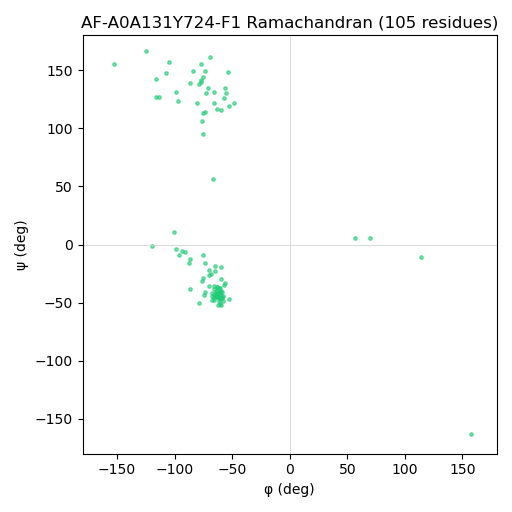933 -45.093 1.00 85.06 91 MET A C 1
ATOM 733 O O . MET A 1 91 ? 31.352 1.719 -45.288 1.00 85.06 91 MET A O 1
ATOM 737 N N . VAL A 1 92 ? 30.644 3.740 -45.956 1.00 87.38 92 VAL A N 1
ATOM 738 C CA . VAL A 1 92 ? 30.155 3.267 -47.256 1.00 87.38 92 VAL A CA 1
ATOM 739 C C . VAL A 1 92 ? 31.358 2.810 -48.084 1.00 87.38 92 VAL A C 1
ATOM 741 O O . VAL A 1 92 ? 32.225 3.618 -48.402 1.00 87.38 92 VAL A O 1
ATOM 744 N N . GLY A 1 93 ? 31.399 1.517 -48.415 1.00 88.44 93 GLY A N 1
ATOM 745 C CA . GLY A 1 93 ? 32.509 0.876 -49.130 1.00 88.44 93 GLY A CA 1
ATOM 746 C C . GLY A 1 93 ? 33.279 -0.167 -48.311 1.00 88.44 93 GLY A C 1
ATOM 747 O O . GLY A 1 93 ? 34.046 -0.928 -48.897 1.00 88.44 93 GLY A O 1
ATOM 748 N N . ASP A 1 94 ? 33.051 -0.259 -46.997 1.00 88.81 94 ASP A N 1
ATOM 749 C CA . ASP A 1 94 ? 33.722 -1.252 -46.153 1.00 88.81 94 ASP A CA 1
ATOM 750 C C . ASP A 1 94 ? 33.214 -2.678 -46.425 1.00 88.81 94 ASP A C 1
ATOM 752 O O . ASP A 1 94 ? 32.009 -2.944 -46.471 1.00 88.81 94 ASP A O 1
ATOM 756 N N . ALA A 1 95 ? 34.144 -3.630 -46.538 1.00 86.31 95 ALA A N 1
ATOM 757 C CA . ALA A 1 95 ? 33.816 -5.050 -46.595 1.00 86.31 95 ALA A CA 1
ATOM 758 C C . ALA A 1 95 ? 33.389 -5.543 -45.203 1.00 86.31 95 ALA A C 1
ATOM 760 O O . ALA A 1 95 ? 34.189 -5.594 -44.267 1.00 86.31 95 ALA A O 1
ATOM 761 N N . VAL A 1 96 ? 32.118 -5.925 -45.066 1.00 84.88 96 VAL A N 1
ATOM 762 C CA . VAL A 1 96 ? 31.536 -6.425 -43.814 1.00 84.88 96 VAL A CA 1
ATOM 763 C C . VAL A 1 96 ? 31.094 -7.880 -43.960 1.00 84.88 96 VAL A C 1
ATOM 765 O O . VAL A 1 96 ? 30.580 -8.284 -44.998 1.00 84.88 96 VAL A O 1
ATOM 768 N N . MET A 1 97 ? 31.271 -8.676 -42.903 1.00 85.69 97 MET A N 1
ATOM 769 C CA . MET A 1 97 ? 30.724 -10.036 -42.830 1.00 85.69 97 MET A CA 1
ATOM 770 C C . MET A 1 97 ? 29.292 -9.999 -42.294 1.00 85.69 97 MET A C 1
ATOM 772 O O . MET A 1 97 ? 29.005 -9.277 -41.332 1.00 85.69 97 MET A O 1
ATOM 776 N N . VAL A 1 98 ? 28.401 -10.807 -42.870 1.00 85.12 98 VAL A N 1
ATOM 777 C CA . VAL A 1 98 ? 26.995 -10.884 -42.456 1.00 85.12 98 VAL A CA 1
ATOM 778 C C . VAL A 1 98 ? 26.725 -12.252 -41.864 1.00 85.12 98 VAL A C 1
ATOM 780 O O . VAL A 1 98 ? 26.962 -13.283 -42.477 1.00 85.12 98 VAL A O 1
ATOM 783 N N . ARG A 1 99 ? 26.170 -12.269 -40.654 1.00 88.31 99 ARG A N 1
ATOM 784 C CA . ARG A 1 99 ? 25.908 -13.523 -39.961 1.00 88.31 99 ARG A CA 1
ATOM 785 C C . ARG A 1 99 ? 24.844 -14.347 -40.693 1.00 88.31 99 ARG A C 1
ATOM 787 O O . ARG A 1 99 ? 23.704 -13.908 -40.840 1.00 88.31 99 ARG A O 1
ATOM 794 N N . ASN A 1 100 ? 25.202 -15.563 -41.085 1.00 93.12 100 ASN A N 1
ATOM 795 C CA . ASN A 1 100 ? 24.294 -16.520 -41.701 1.00 93.12 100 ASN A CA 1
ATOM 796 C C . ASN A 1 100 ? 23.450 -17.225 -40.626 1.00 93.12 100 ASN A C 1
ATOM 798 O O . ASN A 1 100 ? 23.980 -17.862 -39.713 1.00 93.12 100 ASN A O 1
ATOM 802 N N . TYR A 1 101 ? 22.125 -17.118 -40.737 1.00 89.75 101 TYR A N 1
ATOM 803 C CA . TYR A 1 101 ? 21.170 -17.770 -39.830 1.00 89.75 101 TYR A CA 1
ATOM 804 C C . TYR A 1 101 ? 20.581 -19.071 -40.397 1.00 89.75 101 TYR A C 1
ATOM 806 O O . TYR A 1 101 ? 19.817 -19.739 -39.706 1.00 89.75 101 TYR A O 1
ATOM 814 N N . ARG A 1 102 ? 20.907 -19.433 -41.645 1.00 85.94 102 ARG A N 1
ATOM 815 C CA . ARG A 1 102 ? 20.321 -20.580 -42.362 1.00 85.94 102 ARG A CA 1
ATOM 816 C C . ARG A 1 102 ? 21.162 -21.857 -42.280 1.00 85.94 102 ARG A C 1
ATOM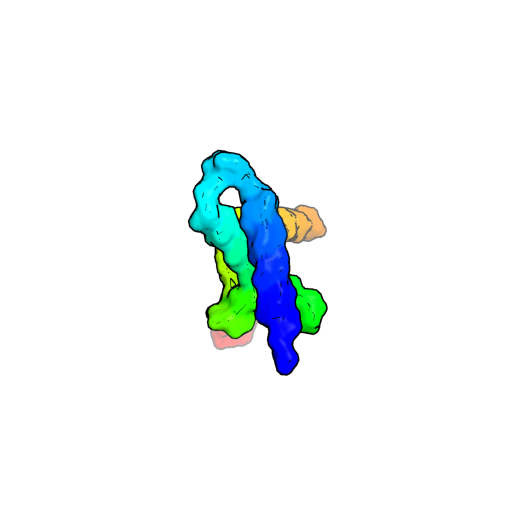 818 O O . ARG A 1 102 ? 20.695 -22.907 -42.701 1.00 85.94 102 ARG A O 1
ATOM 825 N N . GLY A 1 103 ? 22.381 -21.784 -41.749 1.00 80.88 103 GLY A N 1
ATOM 826 C CA . GLY A 1 103 ? 23.282 -22.929 -41.636 1.00 80.88 103 GLY A CA 1
ATOM 827 C C . GLY A 1 103 ? 24.746 -22.513 -41.530 1.00 80.88 103 GLY A C 1
ATOM 828 O O . GLY A 1 103 ? 25.051 -21.364 -41.217 1.00 80.88 103 GLY A O 1
ATOM 829 N N . GLN A 1 104 ? 25.648 -23.462 -41.776 1.00 81.75 104 GLN A N 1
ATOM 830 C CA . GLN A 1 104 ? 27.083 -23.191 -41.895 1.00 81.75 104 GLN A CA 1
ATOM 831 C C . GLN A 1 104 ? 27.425 -22.728 -43.324 1.00 81.75 104 GLN A C 1
ATOM 833 O O . GLN A 1 104 ? 26.787 -23.202 -44.266 1.00 81.75 104 GLN A O 1
ATOM 838 N N . PRO A 1 105 ? 28.443 -21.870 -43.512 1.00 81.12 105 PRO A N 1
ATOM 839 C CA . PRO A 1 105 ? 29.223 -21.185 -42.481 1.00 81.12 105 PRO A CA 1
ATOM 840 C C . PRO A 1 105 ? 28.463 -19.999 -41.872 1.00 81.12 105 PRO A C 1
ATOM 842 O O . PRO A 1 105 ? 27.555 -19.443 -42.482 1.00 81.12 105 PRO A O 1
ATOM 845 N N . ARG A 1 106 ? 28.837 -19.644 -40.637 1.00 80.81 106 ARG A N 1
ATOM 846 C CA . ARG A 1 106 ? 28.152 -18.674 -39.761 1.00 80.81 106 ARG A CA 1
ATOM 847 C C . ARG A 1 106 ? 28.322 -17.201 -40.168 1.00 80.81 106 ARG A C 1
ATOM 849 O O . ARG A 1 106 ? 27.572 -16.377 -39.646 1.00 80.81 106 ARG A O 1
ATOM 856 N N . TRP A 1 107 ? 29.280 -16.866 -41.027 1.00 78.62 107 TRP A N 1
ATOM 857 C CA . TRP A 1 107 ? 29.666 -15.498 -41.402 1.00 78.62 107 TRP A CA 1
ATOM 858 C C . TRP A 1 107 ? 29.842 -15.366 -42.907 1.00 78.62 107 TRP A C 1
ATOM 860 O O . TRP A 1 107 ? 30.151 -16.410 -43.526 1.00 78.62 107 TRP A O 1
#

Secondary structure (DSSP, 8-state):
--HHHHHHHHHHHHHHHTS-TTS-HHHHHHHHHHHHHHSPPTTT-S-HHHHHHSSPPP-HHHHSSPPHHHHHHHHHHHHHHHTT-------TT-------SSSSS--

Radius of gyration: 27.73 Å; Cα contacts (8 Å, |Δi|>4): 51; chains: 1; bounding box: 52×42×68 Å

InterPro domains:
  IPR012337 Ribonuclease H-like superfamily [SSF53098] (1-59)
  IPR036397 Ribonuclease H superfamily [G3DSA:3.30.420.10] (1-90)

Nearest PDB structures (foldseek):
  3s3o-assembly1_B-2  TM=6.340E-01  e=1.172E+00  Human spumaretrovirus
  3s3n-assembly1_B-2  TM=5.810E-01  e=9.568E-01  Human spumaretrovirus

Sequence (107 aa):
SNGLAERFVQSLKKALRKGKSTENLDETLHKFLLTYRNTPHATTKEAPANLMFGRRLRSRLDILKPMIEGRVGHNQFMQCYQRSSTPRSIMVGDAVMVRNYRGQPRW

pLDDT: mean 86.62, std 9.34, range [59.41, 96.38]

Organism: Ixodes ricinus (NCBI:txid34613)

Solvent-accessible surface area (backbone atoms only — not comparable to full-atom values): 6723 Å² total; per-residue (Å²): 136,64,66,66,61,53,53,49,52,53,51,50,53,53,50,58,74,65,44,54,95,88,53,54,71,66,58,38,50,53,54,48,51,54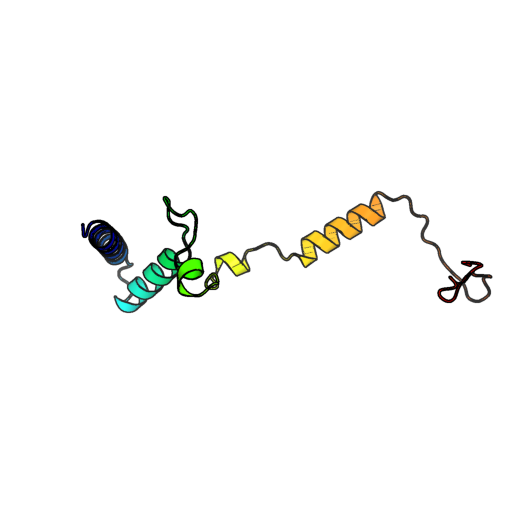,50,55,30,59,41,56,36,91,87,75,66,46,26,52,24,37,77,75,69,76,41,76,68,91,50,77,68,66,69,68,51,76,58,63,63,60,56,50,51,49,51,52,50,50,51,58,66,71,41,88,64,76,81,82,80,84,59,96,87,64,92,75,83,58,75,42,89,89,52,85,66,56,88

Mean predicted aligned error: 12.75 Å

Foldseek 3Di:
DCVVVVVVVVQQVVQQVVDDPPDDSVRSNVVSVLCQQQDQDPVPSDRVCCVPPVDRDDDPVVVVPPDVCVVVVVVVVVVVVVPPPDPDDDDVPDDDDDADPPDPPGD